Protein AF-A0A857C4R1-F1 (afdb_monomer_lite)

Structure (mmCIF, N/CA/C/O backbone):
data_AF-A0A857C4R1-F1
#
_entry.id   AF-A0A857C4R1-F1
#
loop_
_atom_site.group_PDB
_atom_site.id
_atom_site.type_symbol
_atom_site.label_atom_id
_atom_site.label_alt_id
_atom_site.label_comp_id
_atom_site.label_asym_id
_atom_site.label_entity_id
_atom_site.label_seq_id
_atom_site.pdbx_PDB_ins_code
_atom_site.Cartn_x
_atom_site.Cartn_y
_atom_site.Cartn_z
_atom_site.occupancy
_atom_site.B_iso_or_equiv
_atom_site.auth_seq_id
_atom_site.auth_comp_id
_atom_site.auth_asym_id
_atom_site.auth_atom_id
_atom_site.pdbx_PDB_model_num
ATOM 1 N N . MET A 1 1 ? 18.759 17.258 12.011 1.00 32.91 1 MET A N 1
ATOM 2 C CA . MET A 1 1 ? 17.947 17.244 10.775 1.00 32.91 1 MET A CA 1
ATOM 3 C C . MET A 1 1 ? 17.113 15.971 10.783 1.00 32.91 1 MET A C 1
ATOM 5 O O . MET A 1 1 ? 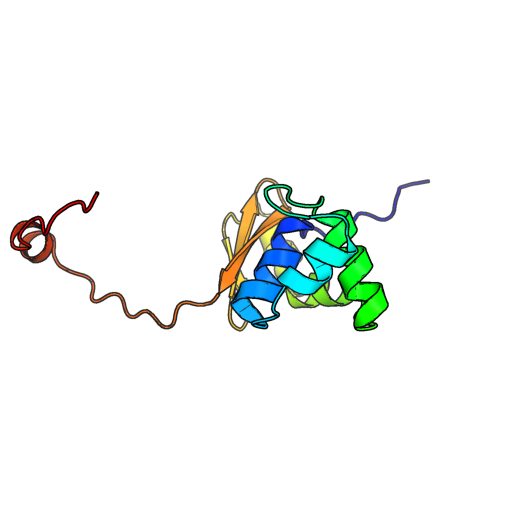17.619 14.903 10.470 1.00 32.91 1 MET A O 1
ATOM 9 N N . THR A 1 2 ? 15.881 16.048 11.279 1.00 34.84 2 THR A N 1
ATOM 10 C CA . THR A 1 2 ? 14.956 14.911 11.381 1.00 34.84 2 THR A CA 1
ATOM 11 C C . THR A 1 2 ? 14.491 14.559 9.972 1.00 34.84 2 THR A C 1
ATOM 13 O O . THR A 1 2 ? 13.889 15.399 9.307 1.00 34.84 2 THR A O 1
ATOM 16 N N . ALA A 1 3 ? 14.809 13.355 9.486 1.00 37.66 3 ALA A N 1
ATOM 17 C CA . ALA A 1 3 ? 14.271 12.868 8.218 1.00 37.66 3 ALA A CA 1
ATOM 18 C C . ALA A 1 3 ? 12.741 13.053 8.226 1.00 37.66 3 ALA A C 1
ATOM 20 O O . ALA A 1 3 ? 12.127 12.766 9.261 1.00 37.66 3 ALA A O 1
ATOM 21 N N . PRO A 1 4 ? 12.116 13.547 7.138 1.00 43.53 4 PRO A N 1
ATOM 22 C CA . PRO A 1 4 ? 10.669 13.704 7.105 1.00 43.53 4 PRO A CA 1
ATOM 23 C C . PRO A 1 4 ? 10.054 12.350 7.442 1.00 43.53 4 PRO A C 1
ATOM 25 O O . PRO A 1 4 ? 10.356 11.345 6.792 1.00 43.53 4 PRO A O 1
ATOM 28 N N . ALA A 1 5 ? 9.273 12.308 8.525 1.00 56.25 5 ALA A N 1
ATOM 29 C CA . ALA A 1 5 ? 8.655 11.083 9.000 1.00 56.25 5 ALA A CA 1
ATOM 30 C C . ALA A 1 5 ? 7.836 10.501 7.844 1.00 56.25 5 ALA A C 1
ATOM 32 O O . ALA A 1 5 ? 6.831 11.083 7.433 1.00 56.25 5 ALA A O 1
ATOM 33 N N . ARG A 1 6 ? 8.316 9.392 7.266 1.00 72.88 6 ARG A N 1
ATOM 34 C CA . ARG A 1 6 ? 7.642 8.718 6.154 1.00 72.88 6 ARG A CA 1
ATOM 35 C C . ARG A 1 6 ? 6.204 8.443 6.576 1.00 72.88 6 ARG A C 1
ATOM 37 O O . ARG A 1 6 ? 5.974 7.947 7.680 1.00 72.88 6 ARG A O 1
ATOM 44 N N . TYR A 1 7 ? 5.250 8.765 5.703 1.00 86.00 7 TYR A N 1
ATOM 45 C CA . TYR A 1 7 ? 3.839 8.491 5.958 1.00 86.00 7 TYR A CA 1
ATOM 46 C C . TYR A 1 7 ? 3.666 7.016 6.370 1.00 86.00 7 TYR A C 1
ATOM 48 O O . TYR A 1 7 ? 4.328 6.168 5.761 1.00 86.00 7 TYR A O 1
ATOM 56 N N . PRO A 1 8 ? 2.833 6.676 7.377 1.00 91.69 8 PRO A N 1
ATOM 57 C CA . PRO A 1 8 ? 2.851 5.367 8.041 1.00 91.69 8 PRO A CA 1
ATOM 58 C C . PRO A 1 8 ? 2.142 4.275 7.224 1.00 91.69 8 PRO A C 1
ATOM 60 O O . PRO A 1 8 ? 1.282 3.542 7.707 1.00 91.69 8 PRO A O 1
ATOM 63 N N . VAL A 1 9 ? 2.501 4.167 5.950 1.00 92.44 9 VAL A N 1
ATOM 64 C CA . VAL A 1 9 ? 2.009 3.198 4.983 1.00 92.44 9 VAL A CA 1
ATOM 65 C C . VAL A 1 9 ? 3.220 2.605 4.282 1.00 92.44 9 VAL A C 1
ATOM 67 O O . VAL A 1 9 ? 3.999 3.304 3.635 1.00 92.44 9 VAL A O 1
ATOM 70 N N . THR A 1 10 ? 3.390 1.296 4.422 1.00 93.75 10 THR A N 1
ATOM 71 C CA . THR A 1 10 ? 4.528 0.590 3.827 1.00 93.75 10 THR A CA 1
ATOM 72 C C . THR A 1 10 ? 4.407 0.518 2.304 1.00 93.75 10 THR A C 1
ATOM 74 O O . THR A 1 10 ? 3.312 0.513 1.742 1.00 93.75 10 THR A O 1
ATOM 77 N N . GLN A 1 11 ? 5.538 0.375 1.611 1.00 92.94 11 GLN A N 1
ATOM 78 C CA . GLN A 1 11 ? 5.558 0.150 0.158 1.00 92.94 11 GLN A CA 1
ATOM 79 C C . GLN A 1 11 ? 4.747 -1.092 -0.246 1.00 92.94 11 GLN A C 1
ATOM 81 O O . GLN A 1 11 ? 4.040 -1.078 -1.251 1.00 92.94 11 GLN A O 1
ATOM 86 N N . HIS A 1 12 ? 4.791 -2.150 0.573 1.00 93.50 12 HIS A N 1
ATOM 87 C CA . HIS A 1 12 ? 3.976 -3.343 0.360 1.00 93.50 12 HIS A CA 1
ATOM 88 C C . HIS A 1 12 ? 2.474 -3.025 0.399 1.00 93.50 12 HIS A C 1
ATOM 90 O O . HIS A 1 12 ? 1.726 -3.479 -0.468 1.00 93.50 12 HIS A O 1
ATOM 96 N N . ALA A 1 13 ? 2.026 -2.215 1.363 1.00 93.44 13 ALA A N 1
ATOM 97 C CA . ALA A 1 13 ? 0.636 -1.778 1.445 1.00 93.44 13 ALA A CA 1
ATOM 98 C C . ALA A 1 13 ? 0.203 -0.974 0.209 1.00 93.44 13 ALA A C 1
ATOM 100 O O . ALA A 1 13 ? -0.895 -1.209 -0.297 1.00 93.44 13 ALA A O 1
ATOM 101 N N . VAL A 1 14 ? 1.072 -0.105 -0.322 1.00 94.69 14 VAL A N 1
ATOM 102 C CA . VAL A 1 14 ? 0.801 0.645 -1.562 1.00 94.69 14 VAL A CA 1
ATOM 103 C C . VAL A 1 14 ? 0.611 -0.296 -2.750 1.00 94.69 14 VAL A C 1
ATOM 105 O O . VAL A 1 14 ? -0.408 -0.220 -3.431 1.00 94.69 14 VAL A O 1
ATOM 108 N N . LEU A 1 15 ? 1.524 -1.248 -2.962 1.00 93.62 15 LEU A N 1
ATOM 109 C CA . LEU A 1 15 ? 1.386 -2.231 -4.045 1.00 93.62 15 LEU A CA 1
ATOM 110 C C . LEU A 1 15 ? 0.108 -3.065 -3.907 1.00 93.62 15 LEU A C 1
ATOM 112 O O . LEU A 1 15 ? -0.572 -3.351 -4.891 1.00 93.62 15 LEU A O 1
ATOM 116 N N . ARG A 1 16 ? -0.259 -3.444 -2.678 1.00 93.06 16 ARG A N 1
ATOM 117 C CA . ARG A 1 16 ? -1.505 -4.174 -2.421 1.00 93.06 16 ARG A CA 1
ATOM 118 C C . ARG A 1 16 ? -2.739 -3.338 -2.720 1.00 93.06 16 ARG A C 1
ATOM 120 O O . ARG A 1 16 ? -3.696 -3.889 -3.255 1.00 93.06 16 ARG A O 1
ATOM 127 N N . TYR A 1 17 ? -2.721 -2.049 -2.401 1.00 92.88 17 TYR A N 1
ATOM 128 C CA . TYR A 1 17 ? -3.798 -1.131 -2.753 1.00 92.88 17 TYR A CA 1
ATOM 129 C C . TYR A 1 17 ? -3.952 -1.010 -4.272 1.00 92.88 17 TYR A C 1
ATOM 131 O O . TYR A 1 17 ? -5.052 -1.218 -4.785 1.00 92.88 17 TYR A O 1
ATOM 139 N N . LEU A 1 18 ? -2.847 -0.790 -4.992 1.00 91.81 18 LEU A N 1
ATOM 140 C CA . LEU A 1 18 ? -2.836 -0.726 -6.455 1.00 91.81 18 LEU A CA 1
ATOM 141 C C . LEU A 1 18 ? -3.425 -1.999 -7.078 1.00 91.81 18 LEU A C 1
ATOM 143 O O . LEU A 1 18 ? -4.357 -1.926 -7.873 1.00 91.81 18 LEU A O 1
ATOM 147 N N . ALA A 1 19 ? -2.954 -3.173 -6.655 1.00 90.50 19 ALA A N 1
ATOM 148 C CA . ALA A 1 19 ? -3.396 -4.443 -7.226 1.00 90.50 19 ALA A CA 1
ATOM 149 C C . ALA A 1 19 ? -4.836 -4.831 -6.847 1.00 90.50 19 ALA A C 1
ATOM 151 O O . ALA A 1 19 ? -5.553 -5.422 -7.650 1.00 90.50 19 ALA A O 1
ATOM 152 N N . ARG A 1 20 ? -5.264 -4.572 -5.604 1.00 89.19 20 ARG A N 1
ATOM 153 C CA . ARG A 1 20 ? -6.524 -5.123 -5.066 1.00 89.19 20 ARG A CA 1
ATOM 154 C C . ARG A 1 20 ? -7.685 -4.145 -5.067 1.00 89.19 20 ARG A C 1
ATOM 156 O O . ARG A 1 20 ? -8.823 -4.592 -5.120 1.00 89.19 20 ARG A O 1
ATOM 163 N N . VAL A 1 21 ? -7.404 -2.854 -4.920 1.00 89.06 21 VAL A N 1
ATOM 164 C CA . VAL A 1 21 ? -8.428 -1.808 -4.807 1.00 89.06 21 VAL A CA 1
ATOM 165 C C . VAL A 1 21 ? -8.537 -1.043 -6.118 1.00 89.06 21 VAL A C 1
ATOM 167 O O . VAL A 1 21 ? -9.642 -0.836 -6.603 1.00 89.06 21 VAL A O 1
ATOM 170 N N . MET A 1 22 ? -7.402 -0.667 -6.713 1.00 89.38 22 MET A N 1
ATOM 171 C CA . MET A 1 22 ? -7.379 0.008 -8.017 1.00 89.38 22 MET A CA 1
ATOM 172 C C . MET A 1 22 ? -7.334 -0.958 -9.208 1.00 89.38 22 MET A C 1
ATOM 174 O O . MET A 1 22 ? -7.466 -0.512 -10.340 1.00 89.38 22 MET A O 1
ATOM 178 N N . HIS A 1 23 ? -7.161 -2.263 -8.967 1.00 88.62 23 HIS A N 1
ATOM 179 C CA . HIS A 1 23 ? -7.089 -3.300 -10.005 1.00 88.62 23 HIS A CA 1
ATOM 180 C C . HIS A 1 23 ? -6.012 -3.053 -11.079 1.00 88.62 23 HIS A C 1
ATOM 182 O O . HIS A 1 23 ? -6.172 -3.440 -12.234 1.00 88.62 23 HIS A O 1
ATOM 188 N N . VAL A 1 24 ? -4.893 -2.436 -10.692 1.00 89.44 24 VAL A N 1
ATOM 189 C CA . VAL A 1 24 ? -3.748 -2.199 -11.578 1.00 89.44 24 VAL A CA 1
ATOM 190 C C . VAL A 1 24 ? -2.988 -3.505 -11.810 1.00 89.44 24 VAL A C 1
ATOM 192 O O . VAL A 1 24 ? -2.609 -4.190 -10.854 1.00 89.44 24 VAL A O 1
ATOM 195 N N . ASP A 1 25 ? -2.705 -3.826 -13.075 1.00 89.06 25 ASP A N 1
ATOM 196 C CA . ASP A 1 25 ? -1.777 -4.905 -13.415 1.00 89.06 25 ASP A CA 1
ATOM 197 C C . ASP A 1 25 ? -0.338 -4.470 -13.113 1.00 89.06 25 ASP A C 1
ATOM 199 O O . ASP A 1 25 ? 0.214 -3.589 -13.768 1.00 89.06 25 ASP A O 1
ATOM 203 N N . LEU A 1 26 ? 0.276 -5.090 -12.101 1.00 87.62 26 LEU A N 1
ATOM 204 C CA . LEU A 1 26 ? 1.635 -4.761 -11.672 1.00 87.62 26 LEU A CA 1
ATOM 205 C C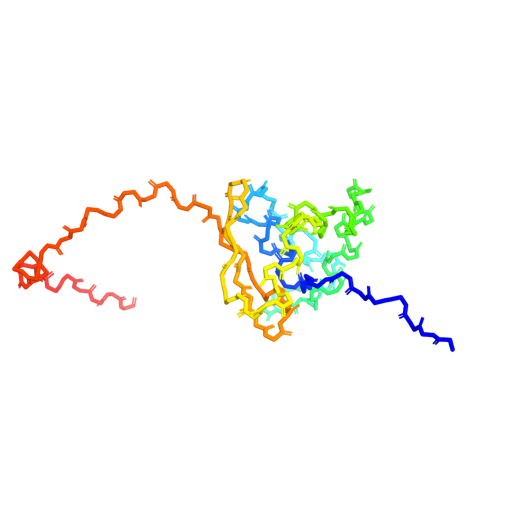 . LEU A 1 26 ? 2.733 -5.498 -12.452 1.00 87.62 26 LEU A C 1
ATOM 207 O O . LEU A 1 26 ? 3.910 -5.187 -12.273 1.00 87.62 26 LEU A O 1
ATOM 211 N N . ARG A 1 27 ? 2.386 -6.476 -13.300 1.00 87.81 27 ARG A N 1
ATOM 212 C CA . ARG A 1 27 ? 3.373 -7.290 -14.034 1.00 87.81 27 ARG A CA 1
ATOM 213 C C . ARG A 1 27 ? 4.281 -6.463 -14.955 1.00 87.81 27 ARG A C 1
ATOM 215 O O . ARG A 1 27 ? 5.482 -6.732 -14.942 1.00 87.81 27 ARG A O 1
ATOM 222 N N . PRO A 1 28 ? 3.786 -5.461 -15.711 1.00 87.75 28 PRO A N 1
ATOM 223 C CA . PRO A 1 28 ? 4.649 -4.616 -16.537 1.00 87.75 28 PRO A CA 1
ATOM 224 C C . PRO A 1 28 ? 5.695 -3.875 -15.699 1.00 87.75 28 PRO A C 1
ATOM 226 O O . PRO A 1 28 ? 6.881 -3.927 -16.007 1.00 87.75 28 PRO A O 1
ATOM 229 N N . PHE A 1 29 ? 5.281 -3.291 -14.571 1.00 88.62 29 PHE A N 1
ATOM 230 C CA . PHE A 1 29 ? 6.186 -2.562 -13.677 1.00 88.62 29 PHE A CA 1
ATOM 231 C C . PHE A 1 29 ? 7.177 -3.484 -12.965 1.00 88.62 29 PHE A C 1
ATOM 233 O O . PHE A 1 29 ? 8.305 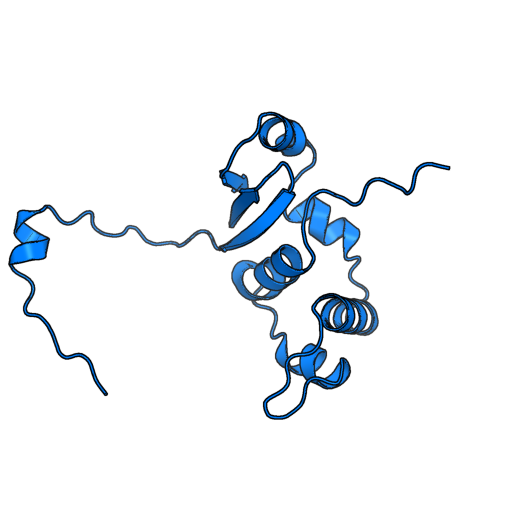-3.079 -12.707 1.00 88.62 29 PHE A O 1
ATOM 240 N N . GLN A 1 30 ? 6.800 -4.735 -12.677 1.00 87.19 30 GLN A N 1
ATOM 241 C CA . GLN A 1 30 ? 7.753 -5.730 -12.178 1.00 87.19 30 GLN A CA 1
ATOM 242 C C . GLN A 1 30 ? 8.844 -6.035 -13.203 1.00 87.19 30 GLN A C 1
ATOM 244 O O . GLN A 1 30 ? 10.008 -6.067 -12.821 1.00 87.19 30 GLN A O 1
ATOM 249 N N . ARG A 1 31 ? 8.493 -6.187 -14.487 1.00 86.12 31 ARG A N 1
ATOM 250 C CA . ARG A 1 31 ? 9.476 -6.409 -15.561 1.00 86.12 31 ARG A CA 1
ATOM 251 C C . ARG A 1 31 ? 10.405 -5.213 -15.742 1.00 86.12 31 ARG A C 1
ATOM 253 O O . ARG A 1 31 ? 11.615 -5.400 -15.793 1.00 86.12 31 ARG A O 1
ATOM 260 N N . LEU A 1 32 ? 9.852 -3.998 -15.764 1.00 83.94 32 LEU A N 1
ATOM 261 C CA . LEU A 1 32 ? 10.630 -2.754 -15.851 1.00 83.94 32 LEU A CA 1
ATOM 262 C C . LEU A 1 32 ? 11.577 -2.580 -14.657 1.00 83.94 32 LEU A C 1
ATOM 264 O O . LEU A 1 32 ? 12.706 -2.131 -14.814 1.00 83.94 32 LEU A O 1
ATOM 268 N N . ALA A 1 33 ? 11.149 -3.002 -13.468 1.00 83.75 33 ALA A N 1
ATOM 269 C CA . ALA A 1 33 ? 11.959 -2.995 -12.256 1.00 83.75 33 ALA A CA 1
ATOM 270 C C . ALA A 1 33 ? 13.028 -4.112 -12.202 1.00 83.75 33 ALA A C 1
ATOM 272 O O . ALA A 1 33 ? 13.669 -4.287 -11.166 1.00 83.75 33 ALA A O 1
ATOM 273 N N . GLY A 1 34 ? 13.215 -4.887 -13.278 1.00 79.44 34 GLY A N 1
ATOM 274 C CA . GLY A 1 34 ? 14.186 -5.986 -13.349 1.00 79.44 34 GLY A CA 1
ATOM 275 C C . GLY A 1 34 ? 13.692 -7.316 -12.765 1.00 79.44 34 GLY A C 1
ATOM 276 O O . GLY A 1 34 ? 14.475 -8.252 -12.596 1.00 79.44 34 GLY A O 1
ATOM 277 N N . GLY A 1 35 ? 12.401 -7.425 -12.449 1.00 72.56 35 GLY A N 1
ATOM 278 C CA . GLY A 1 35 ? 11.743 -8.670 -12.060 1.00 72.56 35 GLY A CA 1
ATOM 279 C C . GLY A 1 35 ? 11.371 -9.506 -13.286 1.00 72.56 35 GLY A C 1
ATOM 280 O O . GLY A 1 35 ? 10.367 -9.240 -13.944 1.00 72.56 35 GLY A O 1
ATOM 281 N N . GLY A 1 36 ? 12.200 -10.500 -13.608 1.00 66.56 36 GLY A N 1
ATOM 282 C CA . GLY A 1 36 ? 11.985 -11.468 -14.692 1.00 66.56 36 GLY A CA 1
ATOM 283 C C . GLY A 1 36 ? 11.522 -12.843 -14.198 1.00 66.56 36 GLY A C 1
ATOM 284 O O . GLY A 1 36 ? 11.167 -12.999 -13.033 1.00 66.56 36 GLY A O 1
ATOM 285 N N . GLU A 1 37 ? 11.528 -13.845 -15.085 1.00 56.25 37 GLU A N 1
ATOM 286 C CA . GLU A 1 37 ? 11.127 -15.236 -14.803 1.00 56.25 37 GLU A CA 1
ATOM 287 C C . GLU A 1 37 ? 11.681 -15.742 -13.457 1.00 56.25 37 GLU A C 1
ATOM 289 O O . GLU A 1 37 ? 12.882 -15.932 -13.275 1.00 56.25 37 GLU A O 1
ATOM 294 N N . GLY A 1 38 ? 10.789 -15.902 -12.474 1.00 64.69 38 GLY A N 1
ATOM 295 C CA . GLY A 1 38 ? 11.119 -16.402 -11.135 1.00 64.69 38 GLY A CA 1
ATOM 296 C C . GLY A 1 38 ? 11.711 -15.385 -10.147 1.00 64.69 38 GLY A C 1
ATOM 297 O O . GLY A 1 38 ? 11.966 -15.755 -9.002 1.00 64.69 38 GLY A O 1
ATOM 298 N N . ARG A 1 39 ? 11.907 -14.113 -10.524 1.00 68.75 39 ARG A N 1
ATOM 299 C CA . ARG A 1 39 ? 12.452 -13.063 -9.643 1.00 68.75 39 ARG A CA 1
ATOM 300 C C . ARG A 1 39 ? 11.471 -11.910 -9.462 1.00 68.75 39 ARG A C 1
ATOM 302 O O . ARG A 1 39 ? 11.121 -11.209 -10.404 1.00 68.75 39 ARG A O 1
ATOM 309 N N . THR A 1 40 ? 11.073 -11.659 -8.220 1.00 78.12 40 THR A N 1
ATOM 310 C CA . THR A 1 40 ? 10.313 -10.460 -7.848 1.00 78.12 40 THR A CA 1
ATOM 311 C C . THR A 1 40 ? 11.253 -9.301 -7.544 1.00 78.12 40 THR A C 1
ATOM 313 O O . THR A 1 40 ? 12.077 -9.402 -6.635 1.00 78.12 40 THR A O 1
ATOM 316 N N . ALA A 1 41 ? 11.090 -8.191 -8.266 1.00 85.12 41 ALA A N 1
ATOM 317 C CA . ALA A 1 41 ? 11.764 -6.935 -7.952 1.00 85.12 41 ALA A CA 1
ATOM 318 C C . ALA A 1 41 ? 11.351 -6.407 -6.569 1.00 85.12 41 ALA A C 1
ATOM 320 O O . ALA A 1 41 ? 10.255 -6.693 -6.067 1.00 85.12 41 ALA A O 1
ATOM 321 N N . ALA A 1 42 ? 12.222 -5.609 -5.950 1.00 88.88 42 ALA A N 1
ATOM 322 C CA . ALA A 1 42 ? 11.928 -5.024 -4.651 1.00 88.88 42 ALA A CA 1
ATOM 323 C C . ALA A 1 42 ? 10.728 -4.058 -4.755 1.00 88.88 42 ALA A C 1
ATOM 325 O O . ALA A 1 42 ? 10.620 -3.323 -5.740 1.00 88.88 42 ALA A O 1
ATOM 326 N N . PRO A 1 43 ? 9.852 -3.970 -3.732 1.00 87.75 43 PRO A N 1
ATOM 327 C CA . PRO A 1 43 ? 8.692 -3.080 -3.762 1.00 87.75 43 PRO A CA 1
ATOM 328 C C . PRO A 1 43 ? 9.011 -1.625 -4.123 1.00 87.75 43 PRO A C 1
ATOM 330 O O . PRO A 1 43 ? 8.246 -0.991 -4.844 1.00 87.75 43 PRO A O 1
ATOM 333 N N . ALA A 1 44 ? 10.153 -1.111 -3.660 1.00 88.88 44 ALA A N 1
ATOM 334 C CA . ALA A 1 44 ? 10.629 0.230 -3.985 1.00 88.88 44 ALA A CA 1
ATOM 335 C C . ALA A 1 44 ? 10.856 0.430 -5.494 1.00 88.88 44 ALA A C 1
ATOM 337 O O . ALA A 1 44 ? 10.458 1.456 -6.034 1.00 88.88 44 ALA A O 1
ATOM 338 N N . GLN A 1 45 ? 11.452 -0.558 -6.169 1.00 91.12 45 GLN A N 1
ATOM 339 C CA . GLN A 1 45 ? 11.752 -0.496 -7.602 1.00 91.12 45 GLN A CA 1
ATOM 340 C C . GLN A 1 45 ? 10.468 -0.566 -8.434 1.00 91.12 45 GLN A C 1
ATOM 342 O O . GLN A 1 45 ? 10.302 0.200 -9.376 1.00 91.12 45 GLN A O 1
ATOM 347 N N . VAL A 1 46 ? 9.522 -1.426 -8.039 1.00 91.06 46 VAL A N 1
ATOM 348 C CA . VAL A 1 46 ? 8.215 -1.533 -8.708 1.00 91.06 46 VAL A CA 1
ATOM 349 C C . VAL A 1 46 ? 7.425 -0.229 -8.587 1.00 91.06 46 VAL A C 1
ATOM 351 O O . VAL A 1 46 ? 6.813 0.207 -9.556 1.00 91.06 46 VAL A O 1
ATOM 354 N N . LEU A 1 47 ? 7.447 0.416 -7.414 1.00 92.00 47 LEU A N 1
ATOM 355 C CA . LEU A 1 47 ? 6.788 1.711 -7.219 1.00 92.00 47 LEU A CA 1
ATOM 356 C C . LEU A 1 47 ? 7.476 2.837 -7.997 1.00 92.00 47 LEU A C 1
ATOM 358 O O . LEU A 1 47 ? 6.778 3.684 -8.542 1.00 92.00 47 LEU A O 1
ATOM 362 N N . ALA A 1 48 ? 8.810 2.834 -8.082 1.00 91.56 48 ALA A N 1
ATOM 363 C CA . ALA A 1 48 ? 9.548 3.804 -8.888 1.00 91.56 48 ALA A CA 1
ATOM 364 C C . ALA A 1 48 ? 9.209 3.668 -10.381 1.00 91.56 48 ALA A C 1
ATOM 366 O O . ALA A 1 48 ? 8.914 4.667 -11.029 1.00 91.56 48 ALA A O 1
ATOM 367 N N . ALA A 1 49 ? 9.162 2.435 -10.902 1.00 91.25 49 ALA A N 1
ATOM 368 C CA . ALA A 1 49 ? 8.731 2.166 -12.273 1.00 91.25 49 ALA A CA 1
ATOM 369 C C . ALA A 1 49 ? 7.274 2.599 -12.503 1.00 91.25 49 ALA A C 1
ATOM 371 O O . ALA A 1 49 ? 6.973 3.274 -13.479 1.00 91.25 49 ALA A O 1
ATOM 372 N N . PHE A 1 50 ? 6.368 2.279 -11.574 1.00 92.50 50 PHE A N 1
ATOM 373 C CA . PHE A 1 50 ? 4.974 2.720 -11.649 1.00 92.50 50 PHE A CA 1
ATOM 374 C C . PHE A 1 50 ? 4.842 4.250 -11.681 1.00 92.50 50 PHE A C 1
ATOM 376 O O . PHE A 1 50 ? 4.073 4.779 -12.481 1.00 92.50 50 PHE A O 1
ATOM 383 N N . GLN A 1 51 ? 5.581 4.965 -10.830 1.00 93.38 51 GLN A N 1
ATOM 384 C CA . GLN A 1 51 ? 5.547 6.426 -10.775 1.00 93.38 51 GLN A CA 1
ATOM 385 C C . GLN A 1 51 ? 6.114 7.059 -12.050 1.00 93.38 51 GLN A C 1
ATOM 387 O O . GLN A 1 51 ? 5.527 8.012 -12.552 1.00 93.38 51 GLN A O 1
ATOM 392 N N . ALA A 1 52 ? 7.210 6.518 -12.590 1.00 91.62 52 ALA A N 1
ATOM 393 C CA . ALA A 1 52 ? 7.805 6.999 -13.836 1.00 91.62 52 ALA A CA 1
ATOM 394 C C . ALA A 1 52 ? 6.855 6.841 -15.035 1.00 91.62 52 ALA A C 1
ATOM 396 O O . ALA A 1 52 ? 6.734 7.755 -15.842 1.00 91.62 52 ALA A O 1
ATOM 397 N N . GLU A 1 53 ? 6.145 5.714 -15.116 1.00 91.75 53 GLU A N 1
ATOM 398 C CA . GLU A 1 53 ? 5.236 5.408 -16.228 1.00 91.75 53 GLU A CA 1
ATOM 399 C C . GLU A 1 53 ? 3.884 6.125 -16.128 1.00 91.75 53 GLU A C 1
ATOM 401 O O . GLU A 1 53 ? 3.316 6.546 -17.131 1.00 91.75 53 GLU A O 1
ATOM 406 N N . THR A 1 54 ? 3.325 6.245 -14.920 1.00 90.19 54 THR A N 1
ATOM 407 C CA . THR A 1 54 ? 1.963 6.780 -14.733 1.00 90.19 54 THR A CA 1
ATOM 408 C C . THR A 1 54 ? 1.925 8.247 -14.319 1.00 90.19 54 THR A C 1
ATOM 410 O O . THR A 1 54 ? 0.862 8.864 -14.372 1.00 90.19 54 THR A O 1
ATOM 413 N N . GLY A 1 55 ? 3.043 8.799 -13.838 1.00 90.88 55 GLY A N 1
ATOM 414 C CA . GLY A 1 55 ? 3.102 10.130 -13.230 1.00 90.88 55 GLY A CA 1
ATOM 415 C C . GLY A 1 55 ? 2.359 10.252 -11.891 1.00 90.88 55 GLY A C 1
ATOM 416 O O . GLY A 1 55 ? 2.263 11.349 -11.346 1.00 90.88 55 GLY A O 1
ATOM 417 N N . ILE A 1 56 ? 1.817 9.157 -11.342 1.00 90.56 56 ILE A N 1
ATOM 418 C CA . ILE A 1 56 ? 1.065 9.183 -10.083 1.00 90.56 56 ILE A CA 1
ATOM 419 C C . ILE A 1 56 ? 2.032 9.298 -8.903 1.00 90.56 56 ILE A C 1
ATOM 421 O O . ILE A 1 56 ? 2.892 8.437 -8.708 1.00 90.56 56 ILE A O 1
ATOM 425 N N . ASP A 1 57 ? 1.834 10.315 -8.063 1.00 91.56 57 ASP A N 1
ATOM 426 C CA . ASP A 1 57 ? 2.605 10.469 -6.832 1.00 91.56 57 ASP A CA 1
ATOM 427 C C . ASP A 1 57 ? 2.263 9.372 -5.805 1.00 91.56 57 ASP A C 1
ATOM 429 O O . ASP A 1 57 ? 1.112 9.152 -5.404 1.00 91.56 57 ASP A O 1
ATOM 433 N N . ILE A 1 58 ? 3.305 8.675 -5.357 1.00 91.00 58 ILE A N 1
ATOM 434 C CA . ILE A 1 58 ? 3.222 7.621 -4.353 1.00 91.00 58 ILE A CA 1
ATOM 435 C C . ILE A 1 58 ? 2.824 8.184 -2.983 1.00 91.00 58 ILE A C 1
ATOM 437 O O . ILE A 1 58 ? 2.118 7.497 -2.240 1.00 91.00 58 ILE A O 1
ATOM 441 N N . GLU A 1 59 ? 3.230 9.405 -2.623 1.00 90.81 59 GLU A N 1
ATOM 442 C CA . GLU A 1 59 ? 2.835 10.003 -1.339 1.00 90.81 59 GLU A CA 1
ATOM 443 C C . GLU A 1 59 ? 1.337 10.332 -1.303 1.00 90.81 59 GLU A C 1
ATOM 445 O O . GLU A 1 59 ? 0.667 10.067 -0.298 1.00 90.81 59 GLU A O 1
ATOM 450 N N . ASP A 1 60 ? 0.769 10.786 -2.418 1.00 91.00 60 ASP A N 1
ATOM 451 C CA . ASP A 1 60 ? -0.677 10.970 -2.550 1.00 91.00 60 ASP A CA 1
ATOM 452 C C . ASP A 1 60 ? -1.435 9.646 -2.436 1.00 91.00 60 ASP A C 1
ATOM 454 O O . ASP A 1 60 ? -2.467 9.569 -1.760 1.00 91.00 60 ASP A O 1
ATOM 458 N N . LEU A 1 61 ? -0.913 8.565 -3.026 1.00 90.94 61 LEU A N 1
ATOM 459 C CA . LEU A 1 61 ? -1.483 7.229 -2.832 1.00 90.94 61 LEU A CA 1
ATOM 460 C C . LEU A 1 61 ? -1.452 6.807 -1.362 1.00 90.94 61 LEU A C 1
ATOM 462 O O . LEU A 1 61 ? -2.432 6.245 -0.872 1.00 90.94 61 LEU A O 1
ATOM 466 N N . ARG A 1 62 ? -0.375 7.101 -0.626 1.00 93.19 62 ARG A N 1
ATOM 467 C CA . ARG A 1 62 ? -0.299 6.793 0.811 1.00 93.19 62 ARG A CA 1
ATOM 468 C C . ARG A 1 62 ? -1.372 7.529 1.613 1.00 93.19 62 ARG A C 1
ATOM 470 O O . ARG A 1 62 ? -2.030 6.892 2.437 1.00 93.19 62 ARG A O 1
ATOM 477 N N . ARG A 1 63 ? -1.606 8.812 1.321 1.00 92.12 63 ARG A N 1
ATOM 478 C CA . ARG A 1 63 ? -2.682 9.613 1.937 1.00 92.12 63 ARG A CA 1
ATOM 479 C C . ARG A 1 63 ? -4.078 9.122 1.547 1.00 92.12 63 ARG A C 1
ATOM 481 O O . ARG A 1 63 ? -4.996 9.182 2.354 1.00 92.12 63 ARG A O 1
ATOM 488 N N . LYS A 1 64 ? -4.257 8.588 0.335 1.00 90.81 64 LYS A N 1
ATOM 489 C CA . LYS A 1 64 ? -5.524 7.955 -0.084 1.00 90.81 64 LYS A CA 1
ATOM 490 C C . LYS A 1 64 ? -5.767 6.617 0.619 1.00 90.81 64 LYS A C 1
ATOM 492 O O . LYS A 1 64 ? -6.902 6.304 0.980 1.00 90.81 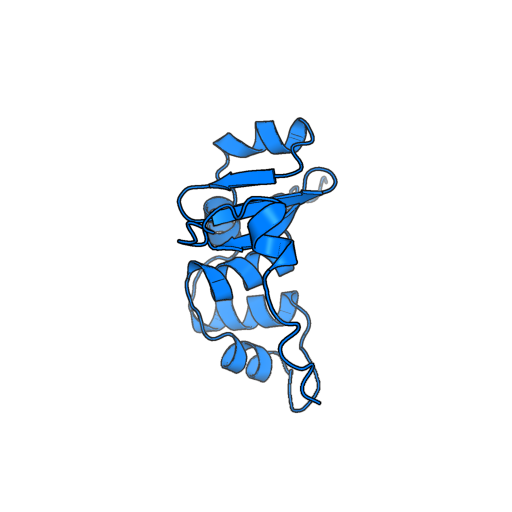64 LYS A O 1
ATOM 497 N N . ILE A 1 65 ? -4.716 5.819 0.819 1.00 91.81 65 ILE A N 1
ATOM 498 C CA . ILE A 1 65 ? -4.794 4.521 1.505 1.00 91.81 65 ILE A CA 1
ATOM 499 C C . ILE A 1 65 ? -5.184 4.711 2.966 1.00 91.81 65 ILE A C 1
ATOM 501 O O . ILE A 1 65 ? -6.112 4.056 3.449 1.00 91.81 65 ILE A O 1
ATOM 505 N N . LEU A 1 66 ? -4.475 5.588 3.665 1.00 91.81 66 LEU A N 1
ATOM 506 C CA . LEU A 1 66 ? -4.774 5.954 5.035 1.00 91.81 66 LEU A CA 1
ATOM 507 C C . LEU A 1 66 ? -4.975 7.467 5.071 1.00 91.81 66 LEU A C 1
ATOM 509 O O . LEU A 1 66 ? -3.986 8.183 5.077 1.00 91.81 66 LEU A O 1
ATOM 513 N N . PRO A 1 67 ? -6.223 7.948 5.086 1.00 90.06 67 PRO A N 1
ATOM 514 C CA . PRO A 1 67 ? -6.509 9.366 5.238 1.00 90.06 67 PRO A CA 1
ATOM 515 C C . PRO A 1 67 ? -5.938 9.933 6.5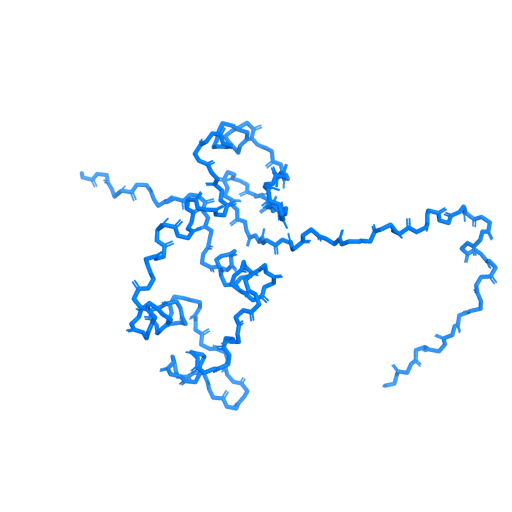50 1.00 90.06 67 PRO A C 1
ATOM 517 O O . PRO A 1 67 ? -5.894 9.212 7.558 1.00 90.06 67 PRO A O 1
ATOM 520 N N . PRO A 1 68 ? -5.502 11.207 6.571 1.00 89.00 68 PRO A N 1
ATOM 521 C CA . PRO A 1 68 ? -4.856 11.816 7.733 1.00 89.00 68 PRO A CA 1
ATOM 522 C C . PRO A 1 68 ? -5.736 11.806 8.992 1.00 89.00 68 PRO A C 1
ATOM 524 O O . PRO A 1 68 ? -5.215 11.722 10.103 1.00 89.00 68 PRO A O 1
ATOM 527 N N . GLU A 1 69 ? -7.058 11.798 8.837 1.00 88.69 69 GLU A N 1
ATOM 528 C CA . GLU A 1 69 ? -8.028 11.740 9.934 1.00 88.69 69 GLU A CA 1
ATOM 529 C C . GLU A 1 69 ? -7.936 10.419 10.716 1.00 88.69 69 GLU A C 1
ATOM 531 O O . GLU A 1 69 ? -8.265 10.356 11.900 1.00 88.69 69 GLU A O 1
ATOM 536 N N . LEU A 1 70 ? -7.446 9.351 10.078 1.00 88.00 70 LEU A N 1
ATOM 537 C CA . LEU A 1 70 ? -7.311 8.023 10.679 1.00 88.00 70 LEU A CA 1
ATOM 538 C C . LEU A 1 70 ? -5.926 7.779 11.296 1.00 88.00 70 LEU A C 1
ATOM 540 O O . LEU A 1 70 ? -5.705 6.733 11.913 1.00 88.00 70 LEU A O 1
ATOM 544 N N . LEU A 1 71 ? -5.002 8.742 11.190 1.00 89.06 71 LEU A N 1
ATOM 545 C CA . LEU A 1 71 ? -3.678 8.651 11.817 1.00 89.06 71 LEU A CA 1
ATOM 546 C C . LEU A 1 71 ? -3.776 8.552 13.339 1.00 89.06 71 LEU A C 1
ATOM 548 O O . LEU A 1 71 ? -2.960 7.874 13.962 1.00 89.06 71 LEU A O 1
ATOM 552 N N . PHE A 1 72 ? -4.783 9.189 13.941 1.00 89.12 72 PHE A N 1
ATOM 553 C CA . PHE A 1 72 ? -5.018 9.090 15.378 1.00 89.12 72 PHE A CA 1
ATOM 554 C C . PHE A 1 72 ? -5.299 7.644 15.806 1.00 89.12 72 PHE A C 1
ATOM 556 O O . PHE A 1 72 ? -4.660 7.151 16.730 1.00 89.12 72 PHE A O 1
ATOM 563 N N . ALA A 1 73 ? -6.172 6.927 15.090 1.00 87.88 73 ALA A N 1
ATOM 564 C CA . ALA A 1 73 ? -6.475 5.527 15.392 1.00 87.88 73 ALA A CA 1
ATOM 565 C C . ALA A 1 73 ? -5.221 4.642 15.306 1.00 87.88 73 ALA A C 1
ATOM 567 O O . ALA A 1 73 ? -5.009 3.764 16.140 1.00 87.88 73 ALA A O 1
ATOM 568 N N . LEU A 1 74 ? -4.356 4.910 14.327 1.00 88.44 74 LEU A N 1
ATOM 569 C CA . LEU A 1 74 ? -3.096 4.193 14.168 1.00 88.44 74 LEU A CA 1
ATOM 570 C C . LEU A 1 74 ? -2.126 4.449 15.333 1.00 88.44 74 LEU A C 1
ATOM 572 O O . LEU A 1 74 ? -1.507 3.509 15.828 1.00 88.44 74 LEU A O 1
ATOM 576 N N . ARG A 1 75 ? -2.031 5.700 15.803 1.00 86.50 75 ARG A N 1
ATOM 577 C CA . ARG A 1 75 ? -1.224 6.082 16.977 1.00 86.50 75 ARG A CA 1
ATOM 578 C C . ARG A 1 75 ? -1.737 5.460 18.275 1.00 86.50 75 ARG A C 1
ATOM 580 O O . ARG A 1 75 ? -0.931 5.140 19.137 1.00 86.50 75 ARG A O 1
ATOM 587 N N . GLN A 1 76 ? -3.045 5.229 18.380 1.00 88.25 76 GLN A N 1
ATOM 588 C CA . GLN A 1 76 ? -3.670 4.502 19.493 1.00 88.25 76 GLN A CA 1
ATOM 589 C C . GLN A 1 76 ? -3.468 2.976 19.416 1.00 88.25 76 GLN A C 1
ATOM 591 O O . GLN A 1 76 ? -4.039 2.231 20.206 1.00 88.25 76 GLN A O 1
ATOM 596 N N . GLY A 1 77 ? -2.681 2.482 18.452 1.00 87.06 77 GLY A N 1
ATOM 597 C CA . GLY A 1 77 ? -2.375 1.059 18.326 1.00 87.06 77 GLY A CA 1
ATOM 598 C C . GLY A 1 77 ? -3.473 0.238 17.650 1.00 87.06 77 GLY A C 1
ATOM 599 O O . GLY A 1 77 ? -3.511 -0.981 17.812 1.00 87.06 77 GLY A O 1
ATOM 600 N N . ALA A 1 78 ? -4.368 0.862 16.874 1.00 88.50 78 ALA A N 1
ATOM 601 C CA . ALA A 1 78 ? -5.382 0.117 16.136 1.00 88.50 78 ALA A CA 1
ATOM 602 C C . ALA A 1 78 ? -4.727 -0.898 15.188 1.00 88.50 78 ALA A C 1
ATOM 604 O O . ALA A 1 78 ? -4.024 -0.519 14.255 1.00 88.50 78 ALA A O 1
ATOM 605 N N . ALA A 1 79 ? -5.021 -2.188 15.375 1.00 88.56 79 ALA A N 1
ATOM 606 C CA . ALA A 1 79 ? -4.539 -3.260 14.500 1.00 88.56 79 ALA A CA 1
ATOM 607 C C . ALA A 1 79 ? -5.232 -3.271 13.123 1.00 88.56 79 ALA A C 1
ATOM 609 O O . ALA A 1 79 ? -4.734 -3.850 12.155 1.00 88.56 79 ALA A O 1
ATOM 610 N N . ARG A 1 80 ? -6.423 -2.665 13.023 1.00 90.56 80 ARG A N 1
ATOM 611 C CA . ARG A 1 80 ? -7.234 -2.622 11.800 1.00 90.56 80 ARG A CA 1
ATOM 612 C C . ARG A 1 80 ? -7.935 -1.279 11.680 1.00 90.56 80 ARG A C 1
ATOM 614 O O . ARG A 1 80 ? -8.648 -0.876 12.593 1.00 90.56 80 ARG A O 1
ATOM 621 N N . VAL A 1 81 ? -7.806 -0.644 10.520 1.00 90.62 81 VAL A N 1
ATOM 622 C CA . VAL A 1 81 ? -8.479 0.618 10.196 1.00 90.62 81 VAL A CA 1
ATOM 623 C C . VAL A 1 81 ? -9.333 0.413 8.950 1.00 90.62 81 VAL A C 1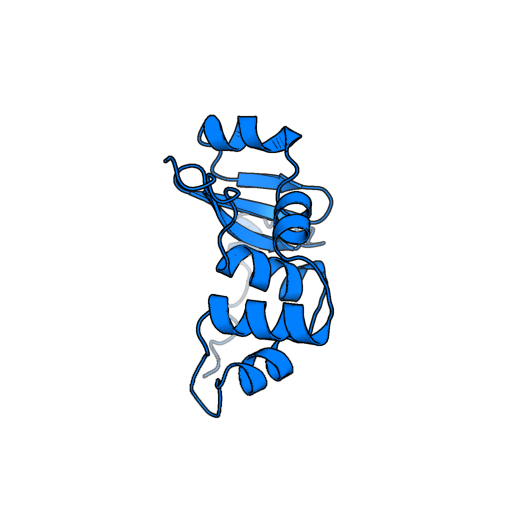
ATOM 625 O O . VAL A 1 81 ? -8.869 -0.114 7.939 1.00 90.62 81 VAL A O 1
ATOM 628 N N . ARG A 1 82 ? -10.611 0.788 9.021 1.00 89.56 82 ARG A N 1
ATOM 629 C CA . ARG A 1 82 ? -11.524 0.720 7.874 1.00 89.56 82 ARG A CA 1
ATOM 630 C C . ARG A 1 82 ? -11.514 2.057 7.148 1.00 89.56 82 ARG A C 1
ATOM 632 O O . ARG A 1 82 ? -11.815 3.080 7.750 1.00 89.56 82 ARG A O 1
ATOM 639 N N . CYS A 1 83 ? -11.237 2.012 5.853 1.00 85.81 83 CYS A N 1
ATOM 640 C CA . CYS A 1 83 ? -11.296 3.159 4.959 1.00 85.81 83 CYS A CA 1
ATOM 641 C C . CYS A 1 83 ? -12.466 2.997 3.974 1.00 85.81 83 CYS A C 1
ATOM 643 O O . CYS A 1 83 ? -13.112 1.944 3.890 1.00 85.81 83 CYS A O 1
ATOM 645 N N . LYS A 1 84 ? -12.765 4.050 3.207 1.00 79.25 84 LYS A N 1
ATOM 646 C CA . LYS A 1 84 ? -13.811 4.023 2.175 1.00 79.25 84 LYS A CA 1
ATOM 647 C C . LYS A 1 84 ? -13.397 3.084 1.030 1.00 79.25 84 LYS A C 1
ATOM 649 O O . LYS A 1 84 ? -12.717 3.499 0.105 1.00 79.25 84 LYS A O 1
ATOM 654 N N . GLY A 1 85 ? -13.818 1.819 1.105 1.00 82.19 85 GLY A N 1
ATOM 655 C CA . GLY A 1 85 ? -13.615 0.814 0.047 1.00 82.19 85 GLY A CA 1
ATOM 656 C C . GLY A 1 85 ? -12.555 -0.254 0.339 1.00 82.19 85 GLY A C 1
ATOM 657 O O . GLY A 1 85 ? -12.460 -1.236 -0.396 1.00 82.19 85 GLY A O 1
ATOM 658 N N . HIS A 1 86 ? -11.817 -0.140 1.444 1.00 90.06 86 HIS A N 1
ATOM 659 C CA . HIS A 1 86 ? -10.762 -1.086 1.817 1.00 90.06 86 HIS A CA 1
ATOM 660 C C . HIS A 1 86 ? -10.512 -1.116 3.327 1.00 90.06 86 HIS A C 1
ATOM 662 O O . HIS A 1 86 ? -11.010 -0.284 4.086 1.00 90.06 86 HIS A O 1
ATOM 668 N N . VAL A 1 87 ? -9.753 -2.112 3.775 1.00 91.31 87 VAL A N 1
ATOM 669 C CA . VAL A 1 87 ? -9.327 -2.270 5.168 1.00 91.31 87 VAL A CA 1
ATOM 670 C C . VAL A 1 87 ? -7.806 -2.278 5.216 1.00 91.31 87 VAL A C 1
ATOM 672 O O . VAL A 1 87 ? -7.161 -3.086 4.550 1.00 91.31 87 VAL A O 1
ATOM 675 N N . CYS A 1 88 ? -7.245 -1.399 6.032 1.00 91.94 88 CYS A N 1
ATOM 676 C CA . CYS A 1 88 ? -5.825 -1.341 6.333 1.00 91.94 88 CYS A CA 1
ATOM 677 C C . CYS A 1 88 ? -5.536 -2.242 7.537 1.00 91.94 88 CYS A C 1
ATOM 679 O O . CYS A 1 88 ? -6.174 -2.109 8.586 1.00 91.94 88 CYS A O 1
ATOM 681 N N . LEU A 1 89 ? -4.597 -3.174 7.378 1.00 92.69 89 LEU A N 1
ATOM 682 C CA . LEU A 1 89 ? -4.023 -3.913 8.497 1.00 92.69 89 LEU A CA 1
ATOM 683 C C . LEU A 1 89 ? -2.789 -3.170 8.982 1.00 92.69 89 LEU A C 1
ATOM 685 O O . LEU A 1 89 ? -1.927 -2.790 8.183 1.00 92.69 89 LEU A O 1
ATOM 689 N N . CYS A 1 90 ? -2.720 -2.987 10.290 1.00 92.19 90 CYS A N 1
ATOM 690 C CA . CYS A 1 90 ? -1.764 -2.116 10.934 1.00 92.19 90 CYS A CA 1
ATOM 691 C C . CYS A 1 90 ? -0.955 -2.902 11.965 1.00 92.19 90 CYS A C 1
ATOM 693 O O . CYS A 1 90 ? -1.498 -3.745 12.675 1.00 92.19 90 CYS A O 1
ATOM 695 N N . ASN A 1 91 ? 0.338 -2.615 12.046 1.00 90.50 91 ASN A N 1
ATOM 696 C CA . ASN A 1 91 ? 1.237 -3.161 13.050 1.00 90.50 91 ASN A CA 1
ATOM 697 C C . ASN A 1 91 ? 2.205 -2.060 13.497 1.00 90.50 91 ASN A C 1
ATOM 699 O O . ASN A 1 91 ? 2.760 -1.367 12.644 1.00 90.50 91 ASN A O 1
ATOM 703 N N . ASN A 1 92 ? 2.387 -1.889 14.809 1.00 87.69 92 ASN A N 1
ATOM 704 C CA . ASN A 1 92 ? 3.301 -0.906 15.408 1.00 87.69 92 ASN A CA 1
ATOM 705 C C . ASN A 1 92 ? 3.185 0.507 14.809 1.00 87.69 92 ASN A C 1
ATOM 707 O O . ASN A 1 92 ? 4.180 1.129 14.444 1.00 87.69 92 ASN A O 1
ATOM 711 N N . GLY A 1 93 ? 1.956 1.001 14.646 1.00 87.06 93 GLY A N 1
ATOM 712 C CA . GLY A 1 93 ? 1.724 2.342 14.110 1.00 87.06 93 GLY A CA 1
ATOM 713 C C . GLY A 1 93 ? 1.997 2.494 12.605 1.00 87.06 93 GLY A C 1
ATOM 714 O O . GLY A 1 93 ? 2.091 3.620 12.128 1.00 87.06 93 GLY A O 1
ATOM 715 N N . MET A 1 94 ? 2.107 1.394 11.847 1.00 91.06 94 MET A N 1
ATOM 716 C CA . MET A 1 94 ? 2.257 1.398 10.386 1.00 91.06 94 MET A CA 1
ATOM 717 C C . MET A 1 94 ? 1.238 0.497 9.688 1.00 91.06 94 MET A C 1
ATOM 719 O O . MET A 1 94 ? 0.930 -0.594 10.160 1.00 91.06 94 MET A O 1
ATOM 723 N N . VAL A 1 95 ? 0.773 0.900 8.505 1.00 92.25 95 VAL A N 1
ATOM 724 C CA . VAL A 1 95 ? -0.045 0.055 7.627 1.00 92.25 95 VAL A CA 1
ATOM 725 C C . VAL A 1 95 ? 0.851 -0.923 6.871 1.00 92.25 95 VAL A C 1
ATOM 727 O O . VAL A 1 95 ? 1.621 -0.543 5.981 1.00 92.25 95 VAL A O 1
ATOM 730 N N . ILE A 1 96 ? 0.725 -2.204 7.207 1.00 93.12 96 ILE A N 1
ATOM 731 C CA . ILE A 1 96 ? 1.518 -3.290 6.622 1.00 93.12 96 ILE A CA 1
ATOM 732 C C . ILE A 1 96 ? 0.903 -3.831 5.335 1.00 93.12 96 ILE A C 1
ATOM 734 O O . ILE A 1 96 ? 1.625 -4.221 4.424 1.00 93.12 96 ILE A O 1
ATOM 738 N N . THR A 1 97 ? -0.425 -3.863 5.222 1.00 92.88 97 THR A N 1
ATOM 739 C CA . THR A 1 97 ? -1.096 -4.375 4.026 1.00 92.88 97 THR A CA 1
ATOM 740 C C . THR A 1 97 ? -2.511 -3.830 3.899 1.00 92.88 97 THR A C 1
ATOM 742 O O . THR A 1 97 ? -3.117 -3.389 4.878 1.00 92.88 97 THR A O 1
ATOM 745 N N . VAL A 1 98 ? -3.044 -3.889 2.680 1.00 92.56 98 VAL A N 1
ATOM 746 C CA . VAL A 1 98 ? -4.408 -3.470 2.362 1.00 92.56 98 VAL A CA 1
ATOM 747 C C . VAL A 1 98 ? -5.211 -4.663 1.857 1.00 92.56 98 VAL A C 1
ATOM 749 O O . VAL A 1 98 ? -4.775 -5.444 0.999 1.00 92.56 98 VAL A O 1
ATOM 752 N N . LEU A 1 99 ? -6.408 -4.800 2.410 1.00 88.94 99 LEU A N 1
ATOM 753 C CA . LEU A 1 99 ? -7.435 -5.718 1.950 1.00 88.94 99 LEU A CA 1
ATOM 754 C C . LEU A 1 99 ? -8.481 -4.907 1.191 1.00 88.94 99 LEU A C 1
ATOM 756 O O . LEU A 1 99 ? -8.993 -3.917 1.717 1.00 88.94 99 LEU A O 1
ATOM 760 N N . ALA A 1 100 ? -8.825 -5.329 -0.025 1.00 84.12 100 ALA A N 1
ATOM 761 C CA . ALA A 1 100 ? -10.027 -4.816 -0.667 1.00 84.12 100 ALA A CA 1
ATOM 762 C C . ALA A 1 100 ? -11.226 -5.140 0.226 1.00 84.12 100 ALA A C 1
ATOM 764 O O . ALA A 1 100 ? -11.251 -6.190 0.878 1.00 84.12 100 ALA A O 1
ATOM 765 N N . LYS A 1 101 ? -12.208 -4.238 0.295 1.00 72.88 101 LYS A N 1
ATOM 766 C CA . LYS A 1 101 ? -13.459 -4.538 0.985 1.00 72.88 101 LYS A CA 1
ATOM 767 C C . LYS A 1 101 ? -14.132 -5.661 0.204 1.00 72.88 101 LYS A C 1
ATOM 769 O O . LYS A 1 101 ? -14.747 -5.425 -0.832 1.00 72.88 101 LYS A O 1
ATOM 774 N N . GLU A 1 102 ? -13.966 -6.890 0.678 1.00 55.66 102 GLU A N 1
ATOM 775 C CA . GLU A 1 102 ? -14.692 -8.030 0.146 1.00 55.66 102 GLU A CA 1
ATOM 776 C C . GLU A 1 102 ? -16.186 -7.688 0.169 1.00 55.66 102 GLU A C 1
ATOM 778 O O . GLU A 1 102 ? -16.755 -7.404 1.224 1.00 55.66 102 GLU A O 1
ATOM 783 N N . LYS A 1 103 ? -16.849 -7.758 -0.992 1.00 49.47 103 LYS A N 1
ATOM 784 C CA . LYS A 1 103 ? -18.319 -7.816 -1.095 1.00 49.47 103 LYS A CA 1
ATOM 785 C C . LYS A 1 103 ? -18.883 -9.138 -0.536 1.00 49.47 103 LYS A C 1
ATOM 787 O O . LYS A 1 103 ? -19.976 -9.556 -0.907 1.00 49.47 103 LYS A O 1
ATOM 792 N N . TRP A 1 104 ? -18.163 -9.819 0.351 1.00 44.19 104 TRP A N 1
ATOM 793 C CA . TRP A 1 104 ? -18.575 -11.105 0.881 1.00 44.19 104 TRP A CA 1
ATOM 794 C C . TRP A 1 104 ? -19.427 -10.887 2.127 1.00 44.19 104 TRP A C 1
ATOM 796 O O . TRP A 1 104 ? -18.942 -10.780 3.249 1.00 44.19 104 TRP A O 1
ATOM 806 N N . ARG A 1 105 ? -20.748 -10.904 1.912 1.00 44.47 105 ARG A N 1
ATOM 807 C CA . ARG A 1 105 ? -21.639 -11.652 2.803 1.00 44.47 105 ARG A CA 1
ATOM 808 C C . ARG A 1 105 ? -21.141 -13.100 2.799 1.00 44.47 105 ARG A C 1
ATOM 810 O O . ARG A 1 105 ? -21.656 -13.930 2.054 1.00 44.47 105 ARG A O 1
ATOM 817 N N . SER A 1 106 ? -20.122 -13.428 3.586 1.00 49.41 106 SER A N 1
ATOM 818 C CA . SER A 1 106 ? -19.941 -14.818 3.984 1.00 49.41 106 SER A CA 1
ATOM 819 C C . SER A 1 106 ? -21.209 -15.162 4.753 1.00 49.41 106 SER A C 1
ATOM 821 O O . SER A 1 106 ? -21.490 -14.578 5.798 1.00 49.41 106 SER A O 1
ATOM 823 N N . ARG A 1 107 ? -22.039 -16.037 4.178 1.00 53.84 107 ARG A N 1
ATOM 824 C CA . ARG A 1 107 ? -23.158 -16.647 4.895 1.00 53.84 107 ARG A CA 1
ATOM 825 C C . ARG A 1 107 ? -22.533 -17.236 6.162 1.00 53.84 107 ARG A C 1
ATOM 827 O O . ARG A 1 107 ? -21.659 -18.094 6.053 1.00 53.84 107 ARG A O 1
ATOM 834 N N . ILE A 1 108 ? -22.850 -16.671 7.326 1.00 58.59 108 ILE A N 1
ATOM 835 C CA . ILE A 1 108 ? -22.322 -17.158 8.600 1.00 58.59 108 ILE A CA 1
ATOM 836 C C . ILE A 1 108 ? -22.944 -18.535 8.778 1.00 58.59 108 ILE A C 1
ATOM 838 O O . ILE A 1 108 ? -24.126 -18.648 9.086 1.00 58.59 108 ILE A O 1
ATOM 842 N N . TYR A 1 109 ? -22.167 -19.571 8.483 1.00 58.25 109 TYR A N 1
ATOM 843 C CA . TYR A 1 109 ? -22.587 -20.939 8.713 1.00 58.25 109 TYR A CA 1
ATOM 844 C C . TYR A 1 109 ? -22.542 -21.195 10.215 1.00 58.25 109 TYR A C 1
ATOM 846 O O . TYR A 1 109 ? -21.539 -20.922 10.877 1.00 58.25 109 TYR A O 1
ATOM 854 N N . SER A 1 110 ? -23.625 -21.732 10.755 1.00 60.06 110 SER A N 1
ATOM 855 C CA . SER A 1 110 ? -23.644 -22.278 12.104 1.00 60.06 110 SER A CA 1
ATOM 856 C C . SER A 1 110 ? -22.641 -23.433 12.224 1.00 60.06 110 SER A C 1
ATOM 858 O O . SER A 1 110 ? -22.300 -24.104 11.243 1.00 60.06 110 SER A O 1
ATOM 860 N N . ALA A 1 111 ? -22.193 -23.731 13.446 1.00 63.84 111 ALA A N 1
ATOM 861 C CA . ALA A 1 111 ? -21.298 -24.862 13.706 1.00 63.84 111 ALA A CA 1
ATOM 862 C C . ALA A 1 111 ? -21.847 -26.200 13.158 1.00 63.84 111 ALA A C 1
ATOM 864 O O . ALA A 1 111 ? -21.073 -27.080 12.781 1.00 63.84 111 ALA A O 1
ATOM 865 N N . ALA A 1 112 ? -23.175 -26.345 13.069 1.00 70.00 112 ALA A N 1
ATOM 866 C CA . ALA A 1 112 ? -23.833 -27.516 12.496 1.00 70.00 112 ALA A CA 1
ATOM 867 C C . ALA A 1 112 ? -23.666 -27.611 10.967 1.00 70.00 112 ALA A C 1
ATOM 869 O O . ALA A 1 112 ? -23.443 -28.700 10.439 1.00 70.00 112 ALA A O 1
ATOM 870 N N . GLU A 1 113 ? -23.719 -26.488 10.251 1.00 69.25 113 GLU A N 1
ATOM 871 C CA . GLU A 1 113 ? -23.556 -26.446 8.791 1.00 69.25 113 GLU A CA 1
ATOM 872 C C . GLU A 1 113 ? -22.110 -26.718 8.361 1.00 69.25 113 GLU A C 1
ATOM 874 O O . GLU A 1 113 ? -21.880 -27.365 7.340 1.00 69.25 113 GLU A O 1
ATOM 879 N N . ILE A 1 114 ? -21.130 -26.303 9.171 1.00 68.81 114 ILE A N 1
ATOM 880 C CA . ILE A 1 114 ? -19.708 -26.598 8.935 1.00 68.81 114 ILE A CA 1
ATOM 881 C C . ILE A 1 114 ? -19.445 -28.110 9.020 1.00 68.81 114 ILE A C 1
ATOM 883 O O . ILE A 1 114 ? -18.729 -28.657 8.183 1.00 68.81 114 ILE A O 1
ATOM 887 N N . ARG A 1 115 ? -20.061 -28.804 9.989 1.00 71.44 115 ARG A N 1
ATOM 888 C CA . ARG A 1 115 ? -19.902 -30.260 10.181 1.00 71.44 115 ARG A CA 1
ATOM 889 C C . ARG A 1 115 ? -20.529 -31.091 9.063 1.00 71.44 115 ARG A C 1
ATOM 891 O O . ARG A 1 115 ? -20.072 -32.198 8.806 1.00 71.44 115 ARG A O 1
ATOM 898 N N . ARG A 1 116 ? -21.569 -30.571 8.405 1.00 69.50 116 ARG A N 1
ATOM 899 C CA . ARG A 1 116 ? -22.300 -31.272 7.338 1.00 69.50 116 ARG A CA 1
ATOM 900 C C . ARG A 1 116 ? -21.634 -31.168 5.968 1.00 69.50 116 ARG A C 1
ATOM 902 O O . ARG A 1 116 ? -22.084 -31.829 5.035 1.00 69.50 116 ARG A O 1
ATOM 909 N N . ARG A 1 117 ? -20.581 -30.359 5.809 1.00 66.00 117 ARG A N 1
ATOM 910 C CA . ARG A 1 117 ? -19.892 -30.265 4.520 1.00 66.00 117 ARG A CA 1
ATOM 911 C C . ARG A 1 117 ? -19.009 -31.495 4.285 1.00 66.00 117 ARG A C 1
ATOM 913 O O . ARG A 1 117 ? -18.101 -31.744 5.080 1.00 66.00 117 ARG A O 1
ATOM 920 N N . PRO A 1 118 ? -19.202 -32.231 3.177 1.00 58.53 118 PRO A N 1
ATOM 921 C CA . PRO A 1 118 ? -18.256 -33.261 2.786 1.00 58.53 118 PRO A CA 1
ATOM 922 C C . PRO A 1 118 ? -16.905 -32.597 2.504 1.00 58.53 118 PRO A C 1
ATOM 924 O O . PRO A 1 118 ? -16.841 -31.571 1.822 1.00 58.53 118 PRO A O 1
ATOM 927 N N . LYS A 1 119 ? -15.820 -33.168 3.044 1.00 56.97 119 LYS A N 1
ATOM 928 C CA . LYS A 1 119 ? -14.436 -32.773 2.741 1.00 56.97 119 LYS A CA 1
ATOM 929 C C . LYS A 1 119 ? -14.167 -33.025 1.253 1.00 56.97 119 LYS A C 1
ATOM 931 O O . LYS A 1 119 ? -13.617 -34.057 0.876 1.00 56.97 119 LYS A O 1
ATOM 936 N N . SER A 1 120 ? -14.576 -32.105 0.385 1.00 53.00 120 SER A N 1
ATOM 937 C CA . SER A 1 120 ? -14.279 -32.178 -1.039 1.00 53.00 120 SER A CA 1
ATOM 938 C C . SER A 1 120 ? -12.785 -31.923 -1.239 1.00 53.00 120 SER A C 1
ATOM 940 O O . SER A 1 120 ? -12.331 -30.784 -1.192 1.00 53.00 120 SER A O 1
ATOM 942 N N . ARG A 1 121 ? -12.048 -33.029 -1.388 1.00 48.00 121 ARG A N 1
ATOM 943 C CA . ARG A 1 121 ? -10.769 -33.209 -2.090 1.00 48.00 121 ARG A CA 1
ATOM 944 C C . ARG A 1 121 ? -9.824 -31.998 -2.092 1.00 48.00 121 ARG A C 1
ATOM 946 O O . ARG A 1 121 ? -9.938 -31.107 -2.929 1.00 48.00 121 ARG A O 1
ATOM 953 N N . ARG A 1 122 ? -8.780 -32.086 -1.256 1.00 47.31 122 ARG A N 1
ATOM 954 C CA . ARG A 1 122 ? -7.443 -31.596 -1.626 1.00 47.31 122 ARG A CA 1
ATOM 955 C C . ARG A 1 122 ? -7.112 -32.190 -3.006 1.00 47.31 122 ARG A C 1
ATOM 957 O O . ARG A 1 122 ? -6.871 -33.389 -3.098 1.00 47.31 122 ARG A O 1
ATOM 964 N N . ARG A 1 123 ? -7.193 -31.388 -4.068 1.00 44.72 123 ARG A N 1
ATOM 965 C CA . ARG A 1 123 ? -6.386 -31.590 -5.282 1.00 44.72 123 ARG A CA 1
ATOM 966 C C . ARG A 1 123 ? -5.054 -30.898 -4.962 1.00 44.72 123 ARG A C 1
ATOM 968 O O . ARG A 1 123 ? -5.095 -29.754 -4.512 1.00 44.72 123 ARG A O 1
ATOM 975 N N . ALA A 1 124 ? -3.993 -31.672 -4.725 1.00 38.31 124 ALA A N 1
ATOM 976 C CA . ALA A 1 124 ? -3.111 -32.238 -5.753 1.00 38.31 124 ALA A CA 1
ATOM 977 C C . ALA A 1 124 ? -2.439 -31.100 -6.516 1.00 38.31 124 ALA A C 1
ATOM 979 O O . ALA A 1 124 ? -3.175 -30.394 -7.240 1.00 38.31 124 ALA A O 1
#

Foldseek 3Di:
DDDPPQQQEDLQALVQCCCAVVVDDLVVLQVVLVNDDPRGHDSVSSVVSVCVVPVDDSSVSSCQSPPPVCLVVLVVVNQWDDDDQWIFGHDPSHGPHIGGPPPDPPVPDDPVRVVPDDPPDDDD

Sequence (124 aa):
MTAPARYPVTQHAVLRYLARVMHVDLRPFQRLAGGGEGRTAAPAQVLAAFQAETGIDIEDLRRKILPPELLFALRQGAARVRCKGHVCLCNNGMVITVLAKEKWRSRIYSAAEIRRRPKSRRRA

Radius of gyration: 18.41 Å; chains: 1; bounding box: 42×50×36 Å

Secondary structure (DSSP, 8-state):
-PPP---SB-HHHHHHHHHHTS----HHHHHHTT--TT-PPPHHHHHHHHHHHH---HHHHHHHHS-GGGHHHHHTT-SEEEETTEEEEEETTEEEEEEE----------HHHHHTS-------

pLDDT: mean 80.27, std 16.34, range [32.91, 94.69]

Organism: NCBI:txid538381